Protein AF-A0A6A8MBP7-F1 (afdb_monomer_lite)

Foldseek 3Di:
DVVVVVVVVVVVVVVVVVVVVVVVVVVVVLVQQVVQLVCVVVDVDQWDADPNWIWGADPVRFIATPVVRDGDDND

Structure (mmCIF, N/CA/C/O backbone):
data_AF-A0A6A8MBP7-F1
#
_entry.id   AF-A0A6A8MBP7-F1
#
loop_
_atom_site.group_PDB
_atom_site.id
_atom_site.type_symbol
_atom_site.label_atom_id
_atom_site.label_alt_id
_atom_site.label_comp_id
_atom_site.label_asym_id
_atom_site.label_entity_id
_atom_site.label_seq_id
_atom_site.pdbx_PDB_ins_code
_atom_site.Cartn_x
_atom_site.Cartn_y
_atom_site.Cartn_z
_atom_site.occupancy
_atom_site.B_iso_or_equiv
_atom_site.auth_seq_id
_atom_site.auth_comp_id
_atom_site.auth_asym_id
_atom_site.auth_atom_id
_atom_site.pdbx_PDB_model_num
ATOM 1 N N . MET A 1 1 ? 31.454 -7.662 -35.534 1.00 47.91 1 MET A N 1
ATOM 2 C CA . MET A 1 1 ? 31.526 -6.613 -34.488 1.00 47.91 1 MET A CA 1
ATOM 3 C C . MET A 1 1 ? 30.238 -5.787 -34.346 1.00 47.91 1 MET A C 1
ATOM 5 O O . MET A 1 1 ? 29.975 -5.326 -33.248 1.00 47.91 1 MET A O 1
ATOM 9 N N . ALA A 1 2 ? 29.385 -5.661 -35.373 1.00 53.03 2 ALA A N 1
ATOM 10 C CA . ALA A 1 2 ? 28.126 -4.899 -35.286 1.00 53.03 2 ALA A CA 1
ATOM 11 C C . ALA A 1 2 ? 27.036 -5.510 -34.368 1.00 53.03 2 ALA A C 1
ATOM 13 O O . AL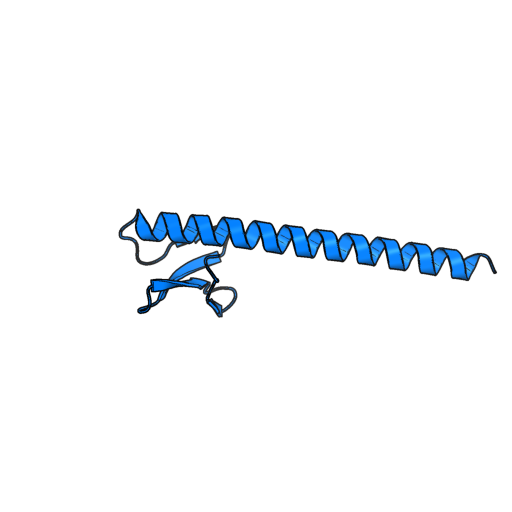A A 1 2 ? 26.259 -4.773 -33.770 1.00 53.03 2 ALA A O 1
ATOM 14 N N . LEU A 1 3 ? 26.993 -6.842 -34.210 1.00 57.53 3 LEU A N 1
ATOM 15 C CA . LEU A 1 3 ? 25.928 -7.518 -33.448 1.00 57.53 3 LEU A CA 1
ATOM 16 C C . LEU A 1 3 ? 25.973 -7.236 -31.932 1.00 57.53 3 LEU A C 1
ATOM 18 O O . LEU A 1 3 ? 24.935 -7.104 -31.295 1.00 57.53 3 LEU A O 1
ATOM 22 N N . ALA A 1 4 ? 27.172 -7.107 -31.354 1.00 57.25 4 ALA A N 1
ATOM 23 C CA . ALA A 1 4 ? 27.338 -6.878 -29.916 1.00 57.25 4 ALA A CA 1
ATOM 24 C C . ALA A 1 4 ? 26.873 -5.473 -29.488 1.00 57.25 4 ALA A C 1
ATOM 26 O O . ALA A 1 4 ? 26.322 -5.303 -28.405 1.00 57.25 4 ALA A O 1
ATOM 27 N N . ILE A 1 5 ? 27.043 -4.479 -30.365 1.00 61.22 5 ILE A N 1
ATOM 28 C CA . ILE A 1 5 ? 26.657 -3.084 -30.113 1.00 61.22 5 ILE A CA 1
ATOM 29 C C . ILE A 1 5 ? 25.126 -2.946 -30.096 1.00 61.22 5 ILE A C 1
ATOM 31 O O . ILE A 1 5 ? 24.579 -2.253 -29.239 1.00 61.22 5 ILE A O 1
ATOM 35 N N . ALA A 1 6 ? 24.424 -3.668 -30.976 1.00 60.31 6 ALA A N 1
ATOM 36 C CA . ALA A 1 6 ? 22.962 -3.687 -31.001 1.00 60.31 6 ALA A CA 1
ATOM 37 C C . ALA A 1 6 ? 22.362 -4.298 -29.720 1.00 60.31 6 ALA A C 1
ATOM 39 O O . ALA A 1 6 ? 21.401 -3.759 -29.173 1.00 60.31 6 ALA A O 1
ATOM 40 N N . CYS A 1 7 ? 22.959 -5.373 -29.189 1.00 60.66 7 CYS A N 1
ATOM 41 C CA . CYS A 1 7 ? 22.501 -5.991 -27.941 1.00 60.66 7 CYS A CA 1
ATOM 42 C C . CYS A 1 7 ? 22.652 -5.060 -26.727 1.00 60.66 7 CYS A C 1
ATOM 44 O O . CYS A 1 7 ? 21.756 -5.018 -25.890 1.00 60.66 7 CYS A O 1
ATOM 46 N N . ILE A 1 8 ? 23.738 -4.282 -26.645 1.00 63.47 8 ILE A N 1
ATOM 47 C CA . ILE A 1 8 ? 23.971 -3.326 -25.545 1.00 63.47 8 ILE A CA 1
ATOM 48 C C . ILE A 1 8 ? 23.001 -2.130 -25.626 1.00 63.47 8 ILE A C 1
ATOM 50 O O . ILE A 1 8 ? 22.498 -1.649 -24.608 1.00 63.47 8 ILE A O 1
ATOM 54 N N . ALA A 1 9 ? 22.681 -1.658 -26.833 1.00 58.88 9 ALA A N 1
ATOM 55 C CA . ALA A 1 9 ? 21.698 -0.589 -27.021 1.00 58.88 9 ALA A CA 1
ATOM 56 C C . ALA A 1 9 ? 20.267 -1.041 -26.655 1.00 58.88 9 ALA A C 1
ATOM 58 O O . ALA A 1 9 ? 19.491 -0.289 -26.060 1.00 58.88 9 ALA A O 1
ATOM 59 N N . LEU A 1 10 ? 19.917 -2.294 -26.956 1.00 60.34 10 LEU A N 1
ATOM 60 C CA . LEU A 1 10 ? 18.620 -2.867 -26.587 1.00 60.34 10 LEU A CA 1
ATOM 61 C C . LEU A 1 10 ? 18.495 -3.103 -25.076 1.00 60.34 10 LEU A C 1
ATOM 63 O O . LEU A 1 10 ? 17.444 -2.836 -24.500 1.00 60.34 10 LEU A O 1
ATOM 67 N N . THR A 1 11 ? 19.551 -3.554 -24.396 1.00 62.34 11 THR A N 1
ATOM 68 C CA . THR A 1 11 ? 19.486 -3.772 -22.941 1.00 62.34 11 THR A CA 1
ATOM 69 C C . THR A 1 11 ? 19.387 -2.466 -22.159 1.00 62.34 11 THR A C 1
ATOM 71 O O . THR A 1 11 ? 18.602 -2.379 -21.214 1.00 62.34 11 THR A O 1
ATOM 74 N N . THR A 1 12 ? 20.114 -1.429 -22.574 1.00 61.47 12 THR A N 1
ATOM 75 C CA . THR A 1 12 ? 20.084 -0.116 -21.907 1.00 61.47 12 THR A CA 1
ATOM 76 C C . THR A 1 12 ? 18.727 0.578 -22.043 1.00 61.47 12 THR A C 1
ATOM 78 O O . THR A 1 12 ? 18.200 1.093 -21.058 1.00 61.47 12 THR A O 1
ATOM 81 N N . THR A 1 13 ? 18.101 0.534 -23.221 1.00 60.00 13 THR A N 1
ATOM 82 C CA . THR A 1 13 ? 16.759 1.110 -23.432 1.00 60.00 13 THR A CA 1
ATOM 83 C C . THR A 1 13 ? 15.681 0.400 -22.605 1.00 60.00 13 THR A C 1
ATOM 85 O O . THR A 1 13 ? 14.855 1.063 -21.974 1.00 60.00 13 THR A O 1
ATOM 88 N N . VAL A 1 14 ? 15.728 -0.933 -22.508 1.00 62.50 14 VAL A N 1
ATOM 89 C CA . VAL A 1 14 ? 14.800 -1.713 -21.667 1.00 62.50 14 VAL A CA 1
ATOM 90 C C . VAL A 1 14 ? 14.974 -1.397 -20.175 1.00 62.50 14 VAL A C 1
ATOM 92 O O . VAL A 1 14 ? 13.980 -1.264 -19.458 1.00 62.50 14 VAL A O 1
ATOM 95 N N . GLN A 1 15 ? 16.212 -1.225 -19.701 1.00 59.91 15 GLN A N 1
ATOM 96 C CA . GLN A 1 15 ? 16.490 -0.860 -18.306 1.00 59.91 15 GLN A CA 1
ATOM 97 C C . GLN A 1 15 ? 15.996 0.548 -17.946 1.00 59.91 15 GLN A C 1
ATOM 99 O O . GLN A 1 15 ? 15.474 0.751 -16.853 1.00 59.91 15 GLN A O 1
ATOM 104 N N . ILE A 1 16 ? 16.112 1.520 -18.852 1.00 64.12 16 ILE A N 1
ATOM 105 C CA . ILE A 1 16 ? 15.625 2.884 -18.600 1.00 64.12 16 ILE A CA 1
ATOM 106 C C . ILE A 1 16 ? 14.094 2.894 -18.513 1.00 64.12 16 ILE A C 1
ATOM 108 O O . ILE A 1 16 ? 13.525 3.469 -17.585 1.00 64.12 16 ILE A O 1
ATOM 112 N N . CYS A 1 17 ? 13.408 2.201 -19.426 1.00 62.72 17 CYS A N 1
ATOM 113 C CA . CYS A 1 17 ? 11.949 2.112 -19.391 1.00 62.72 17 CYS A CA 1
ATOM 114 C C . CYS A 1 17 ? 11.427 1.408 -18.130 1.00 62.72 17 CYS A C 1
ATOM 116 O O . CYS A 1 17 ? 10.379 1.797 -17.611 1.00 62.72 17 CYS A O 1
ATOM 118 N N . SER A 1 18 ? 12.134 0.396 -17.615 1.00 62.62 18 SER A N 1
ATOM 119 C CA . SER A 1 18 ? 11.729 -0.278 -16.376 1.00 62.62 18 SER A CA 1
ATOM 120 C C . SER A 1 18 ? 11.878 0.631 -15.153 1.00 62.62 18 SER A C 1
ATOM 122 O O . SER A 1 18 ? 10.971 0.677 -14.323 1.00 62.62 18 SER A O 1
ATOM 124 N N . GLN A 1 19 ? 12.954 1.420 -15.079 1.00 65.06 19 GLN A N 1
ATOM 125 C CA . GLN A 1 19 ? 13.147 2.401 -14.009 1.00 65.06 19 GLN A CA 1
ATOM 126 C C . GLN A 1 19 ? 12.098 3.516 -14.054 1.00 65.06 19 GLN A C 1
ATOM 128 O O . GLN A 1 19 ? 11.542 3.862 -13.016 1.00 65.06 19 GLN A O 1
ATOM 133 N N . ILE A 1 20 ? 11.757 4.030 -15.242 1.00 66.12 20 ILE A N 1
ATOM 134 C CA . ILE A 1 20 ? 10.703 5.048 -15.394 1.00 66.12 20 ILE A CA 1
ATOM 135 C C . ILE A 1 20 ? 9.354 4.511 -14.904 1.00 66.12 20 ILE A C 1
ATOM 137 O O . ILE A 1 20 ? 8.659 5.196 -14.156 1.00 66.12 20 ILE A O 1
ATOM 141 N N . ARG A 1 21 ? 8.996 3.269 -15.259 1.00 63.06 21 ARG A N 1
ATOM 142 C CA . ARG A 1 21 ? 7.765 2.636 -14.756 1.00 63.06 21 ARG A CA 1
ATOM 143 C C . ARG A 1 21 ? 7.781 2.469 -13.239 1.00 63.06 21 ARG A C 1
ATOM 145 O O . ARG A 1 21 ? 6.766 2.730 -12.603 1.00 63.06 21 ARG A O 1
ATOM 152 N N . ALA A 1 22 ? 8.913 2.069 -12.663 1.00 65.88 22 ALA A N 1
ATOM 153 C CA . ALA A 1 22 ? 9.051 1.937 -11.215 1.00 65.88 22 ALA A CA 1
ATOM 154 C C . ALA A 1 22 ? 8.887 3.289 -10.496 1.00 65.88 22 ALA A C 1
ATOM 156 O O . ALA A 1 22 ? 8.223 3.358 -9.463 1.00 65.88 22 ALA A O 1
ATOM 157 N N . ILE A 1 23 ? 9.432 4.371 -11.063 1.00 65.38 23 ILE A N 1
ATOM 158 C CA . ILE A 1 23 ? 9.273 5.732 -10.530 1.00 65.38 23 ILE A CA 1
ATOM 159 C C . ILE A 1 23 ? 7.807 6.173 -10.609 1.00 65.38 23 ILE A C 1
ATOM 161 O O . ILE A 1 23 ? 7.250 6.601 -9.602 1.00 65.38 23 ILE A O 1
ATOM 165 N N . GLN A 1 24 ? 7.156 5.998 -11.763 1.00 68.06 24 GLN A N 1
ATOM 166 C CA . GLN A 1 24 ? 5.742 6.348 -11.938 1.00 68.06 24 GLN A CA 1
ATOM 167 C C . GLN A 1 24 ? 4.827 5.565 -10.988 1.00 68.06 24 GLN A C 1
ATOM 169 O O . GLN A 1 24 ? 3.911 6.135 -10.402 1.00 68.06 24 GLN A O 1
ATOM 174 N N . GLN A 1 25 ? 5.092 4.271 -10.787 1.00 72.94 25 GLN A N 1
ATOM 175 C CA . GLN A 1 25 ? 4.355 3.457 -9.817 1.00 72.94 25 GLN A CA 1
ATOM 176 C C . GLN A 1 25 ? 4.558 3.950 -8.381 1.00 72.94 25 GLN A C 1
ATOM 178 O O . GLN A 1 25 ? 3.598 4.001 -7.615 1.00 72.94 25 GLN A O 1
ATOM 183 N N . ALA A 1 26 ? 5.776 4.354 -8.014 1.00 73.38 26 ALA A N 1
ATOM 184 C CA . ALA A 1 26 ? 6.051 4.898 -6.688 1.00 73.38 26 ALA A CA 1
ATOM 185 C C . ALA A 1 26 ? 5.347 6.246 -6.449 1.00 73.38 26 ALA A C 1
ATOM 187 O O . ALA A 1 26 ? 4.879 6.499 -5.339 1.00 73.38 26 ALA A O 1
ATOM 188 N N . GLU A 1 27 ? 5.253 7.106 -7.465 1.00 76.00 27 GLU A N 1
ATOM 189 C CA . GLU A 1 27 ? 4.521 8.375 -7.377 1.00 76.00 27 GLU A CA 1
ATOM 190 C C . GLU A 1 27 ? 3.009 8.165 -7.271 1.00 76.00 27 GLU A C 1
ATOM 192 O O . GLU A 1 27 ? 2.383 8.745 -6.382 1.00 76.00 27 GLU A O 1
ATOM 197 N N . ALA A 1 28 ? 2.438 7.291 -8.105 1.00 78.25 28 ALA A N 1
ATOM 198 C CA . ALA A 1 28 ? 1.025 6.928 -8.027 1.00 78.25 28 ALA A CA 1
ATOM 199 C C . ALA A 1 28 ? 0.672 6.372 -6.637 1.00 78.25 28 ALA A C 1
ATOM 201 O O . ALA A 1 28 ? -0.269 6.841 -6.003 1.00 78.25 28 ALA A O 1
ATOM 202 N N . TYR A 1 29 ? 1.509 5.479 -6.100 1.00 81.56 29 TYR A N 1
ATOM 203 C CA . TYR A 1 29 ? 1.323 4.926 -4.759 1.00 81.56 29 TYR A CA 1
ATOM 204 C C . TYR A 1 29 ? 1.347 6.000 -3.660 1.00 81.56 29 TYR A C 1
ATOM 206 O O . TYR A 1 29 ? 0.572 5.943 -2.707 1.00 81.56 29 TYR A O 1
ATOM 214 N N . ARG A 1 30 ? 2.213 7.017 -3.775 1.00 82.88 30 ARG A N 1
ATOM 215 C CA . ARG A 1 30 ? 2.227 8.145 -2.826 1.00 82.88 30 ARG A CA 1
ATOM 216 C C . ARG A 1 30 ? 0.947 8.973 -2.905 1.00 82.88 30 ARG A C 1
ATOM 218 O O . ARG A 1 30 ? 0.424 9.353 -1.858 1.00 82.88 30 ARG A O 1
ATOM 225 N N . ALA A 1 31 ? 0.453 9.241 -4.112 1.00 85.44 31 ALA A N 1
ATOM 226 C CA . ALA A 1 31 ? -0.793 9.975 -4.310 1.00 85.44 31 ALA A CA 1
ATOM 227 C C . ALA A 1 31 ? -1.991 9.211 -3.723 1.00 85.44 31 ALA A C 1
ATOM 229 O O . ALA A 1 31 ? -2.792 9.799 -2.996 1.00 85.44 31 ALA A O 1
ATOM 230 N N . ASP A 1 32 ? -2.054 7.897 -3.949 1.00 88.19 32 ASP A N 1
ATOM 231 C CA . ASP A 1 32 ? -3.107 7.031 -3.414 1.00 88.19 32 ASP A CA 1
ATOM 232 C C . ASP A 1 32 ? -3.094 6.994 -1.883 1.00 88.19 32 ASP A C 1
ATOM 234 O O . ASP A 1 32 ? -4.138 7.143 -1.248 1.00 88.19 32 ASP A O 1
ATOM 238 N N . ASN A 1 33 ? -1.910 6.905 -1.269 1.00 86.38 33 ASN A N 1
ATOM 239 C CA . ASN A 1 33 ? -1.766 6.960 0.187 1.00 86.38 33 ASN A CA 1
ATOM 240 C C . ASN A 1 33 ? -2.236 8.302 0.769 1.00 86.38 33 ASN A C 1
ATOM 242 O O . ASN A 1 33 ? -2.913 8.338 1.800 1.00 86.38 33 ASN A O 1
ATOM 246 N N . ALA A 1 34 ? -1.886 9.417 0.121 1.00 87.69 34 ALA A N 1
ATOM 247 C CA . ALA A 1 34 ? -2.316 10.743 0.554 1.00 87.69 34 ALA A CA 1
ATOM 248 C C . ALA A 1 34 ? -3.842 10.888 0.459 1.00 87.69 34 ALA A C 1
ATOM 250 O O . ALA A 1 34 ? -4.478 11.364 1.405 1.00 87.69 34 ALA A O 1
ATOM 251 N N . LEU A 1 35 ? -4.434 10.415 -0.642 1.00 89.69 35 LEU A N 1
ATOM 252 C CA . LEU A 1 35 ? -5.879 10.412 -0.844 1.00 89.69 35 LEU A CA 1
ATOM 253 C C . LEU A 1 35 ? -6.585 9.541 0.202 1.00 89.69 35 LEU A C 1
ATOM 255 O O . LEU A 1 35 ? -7.521 10.007 0.848 1.00 89.69 35 LEU A O 1
ATOM 259 N N . ALA A 1 36 ? -6.107 8.317 0.429 1.00 91.00 36 ALA A N 1
ATOM 260 C CA . ALA A 1 36 ? -6.673 7.406 1.416 1.00 91.00 36 ALA A CA 1
ATOM 261 C C . ALA A 1 36 ? -6.612 7.986 2.838 1.00 91.00 36 ALA A C 1
ATOM 263 O O . ALA A 1 36 ? -7.605 7.955 3.563 1.00 91.00 36 ALA A O 1
ATOM 264 N N . SER A 1 37 ? -5.479 8.583 3.223 1.00 89.44 37 SER A N 1
ATOM 265 C CA . SER A 1 37 ? -5.315 9.254 4.521 1.00 89.44 37 SER A CA 1
ATOM 266 C C . SER A 1 37 ? -6.269 10.437 4.685 1.00 89.44 37 SER A C 1
ATOM 268 O O . SER A 1 37 ? -6.879 10.604 5.741 1.00 89.44 37 SER A O 1
ATOM 270 N N . TYR A 1 38 ? -6.442 11.244 3.635 1.00 90.12 38 TYR A N 1
ATOM 271 C CA . TYR A 1 38 ? -7.408 12.338 3.642 1.00 90.12 38 TYR A CA 1
ATOM 272 C C . TYR A 1 38 ? -8.842 11.813 3.791 1.00 90.12 38 TYR A C 1
ATOM 274 O O . TYR A 1 38 ? -9.569 12.269 4.672 1.00 90.12 38 TYR A O 1
ATOM 282 N N . MET A 1 39 ? -9.235 10.815 2.995 1.00 90.31 39 MET A N 1
ATOM 283 C CA . MET A 1 39 ? -10.576 10.233 3.050 1.00 90.31 39 MET A CA 1
ATOM 284 C C . MET A 1 39 ? -10.873 9.598 4.411 1.00 90.31 39 MET A C 1
ATOM 286 O O . MET A 1 39 ? -11.936 9.859 4.960 1.00 90.31 39 MET A O 1
ATOM 290 N N . LEU A 1 40 ? -9.942 8.846 5.004 1.00 90.31 40 LEU A N 1
ATOM 291 C CA . LEU A 1 40 ? -10.105 8.238 6.336 1.00 90.31 40 LEU A CA 1
ATOM 292 C C . LEU A 1 40 ? -10.206 9.266 7.471 1.00 90.31 40 LEU A C 1
ATOM 294 O O . LEU A 1 40 ? -10.772 8.972 8.515 1.00 90.31 40 LEU A O 1
ATOM 298 N N . LYS A 1 41 ? -9.647 10.469 7.296 1.00 86.94 41 LYS A N 1
ATOM 299 C CA . LYS A 1 41 ? -9.772 11.559 8.280 1.00 86.94 41 LYS A CA 1
ATOM 300 C C . LYS A 1 41 ? -11.061 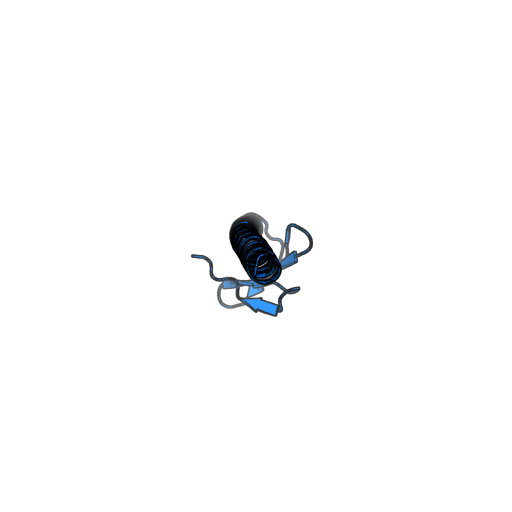12.359 8.111 1.00 86.94 41 LYS A C 1
ATOM 302 O O . LYS A 1 41 ? -11.578 12.885 9.092 1.00 86.94 41 LYS A O 1
ATOM 307 N N . GLN A 1 42 ? -11.544 12.493 6.878 1.00 89.69 42 GLN A N 1
ATOM 308 C CA . GLN A 1 42 ? -12.769 13.236 6.565 1.00 89.69 42 GLN A CA 1
ATOM 309 C C . GLN A 1 42 ? -14.028 12.394 6.765 1.00 89.69 42 GLN A C 1
ATOM 311 O O . GLN A 1 42 ? -15.070 12.900 7.177 1.00 89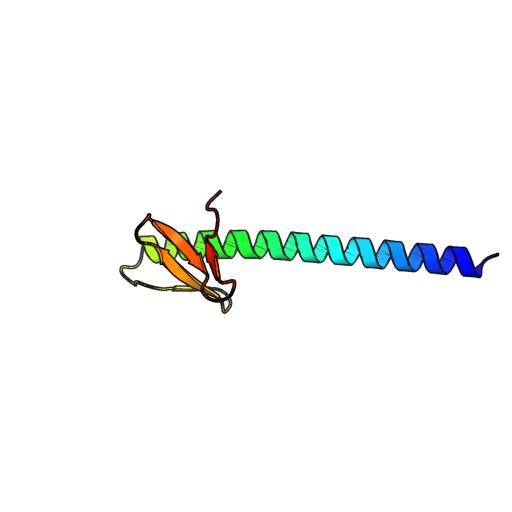.69 42 GLN A O 1
ATOM 316 N N . THR A 1 43 ? -13.936 11.102 6.471 1.00 81.75 43 THR A N 1
ATOM 317 C CA . THR A 1 43 ? -15.022 10.147 6.666 1.00 81.75 43 THR A CA 1
ATOM 318 C C . THR A 1 43 ? -14.867 9.471 8.024 1.00 81.75 43 THR A C 1
ATOM 320 O O . THR A 1 43 ? -13.761 9.260 8.503 1.00 81.75 43 THR A O 1
ATOM 323 N N . LYS A 1 44 ? -15.981 9.113 8.670 1.00 80.69 44 LYS A N 1
ATOM 324 C CA . LYS A 1 44 ? -15.962 8.263 9.877 1.00 80.69 44 LYS A CA 1
ATOM 325 C C . LYS A 1 44 ? -15.864 6.772 9.528 1.00 80.69 44 LYS A C 1
ATOM 327 O O . LYS A 1 44 ? -16.138 5.927 10.376 1.00 80.69 44 LYS A O 1
ATOM 332 N N . GLU A 1 45 ? -15.530 6.464 8.278 1.00 87.31 45 GLU A N 1
ATOM 333 C CA . GLU A 1 45 ? -15.425 5.098 7.792 1.00 87.31 45 GLU A CA 1
ATOM 334 C C . GLU A 1 45 ? -14.107 4.478 8.271 1.00 87.31 45 GLU A C 1
ATOM 336 O O . GLU A 1 45 ? -13.059 5.124 8.215 1.00 87.31 45 GLU A O 1
ATOM 341 N N . PRO A 1 46 ? -14.122 3.218 8.731 1.00 87.31 46 PRO A N 1
ATOM 342 C CA . PRO A 1 46 ? -12.922 2.553 9.233 1.00 87.31 46 PRO A CA 1
ATOM 343 C C . PRO A 1 46 ? -11.935 2.175 8.118 1.00 87.31 46 PRO A C 1
ATOM 345 O O . PRO A 1 46 ? -10.760 1.929 8.390 1.00 87.31 46 PRO A O 1
ATOM 348 N N . THR A 1 47 ? -12.407 2.101 6.871 1.00 91.56 47 THR A N 1
ATOM 349 C CA . THR A 1 47 ? -11.639 1.656 5.703 1.00 91.56 47 THR A CA 1
AT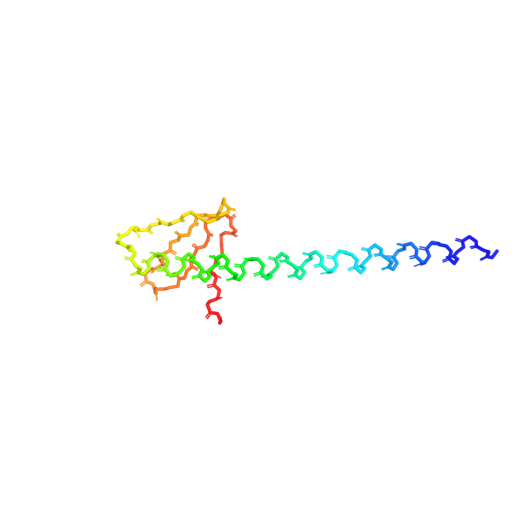OM 350 C C . THR A 1 47 ? -12.036 2.447 4.464 1.00 91.56 47 THR A C 1
ATOM 352 O O . THR A 1 47 ? -13.215 2.744 4.283 1.00 91.56 47 THR A O 1
ATOM 355 N N . VAL A 1 48 ? -11.090 2.689 3.557 1.00 92.50 48 VAL A N 1
ATOM 356 C CA . VAL A 1 48 ? -11.349 3.284 2.234 1.00 92.50 48 VAL A CA 1
ATOM 357 C C . VAL A 1 48 ? -10.681 2.462 1.139 1.00 92.50 48 VAL A C 1
ATOM 359 O O . VAL A 1 48 ? -9.703 1.759 1.392 1.00 92.50 48 VAL A O 1
ATOM 362 N N . ILE A 1 49 ? -11.213 2.538 -0.080 1.00 91.75 49 ILE A N 1
ATOM 363 C CA . ILE A 1 49 ? -10.653 1.858 -1.251 1.00 91.75 49 ILE A CA 1
ATOM 364 C C . ILE A 1 49 ? -10.205 2.915 -2.258 1.00 91.75 49 ILE A C 1
ATOM 366 O O . ILE A 1 49 ? -11.007 3.757 -2.657 1.00 91.75 49 ILE A O 1
ATOM 370 N N . VAL A 1 50 ? -8.941 2.855 -2.674 1.00 89.25 50 VAL A N 1
ATOM 371 C CA . VAL A 1 50 ? -8.351 3.723 -3.704 1.00 89.25 50 VAL A CA 1
ATOM 372 C C . VAL A 1 50 ? -7.623 2.836 -4.710 1.00 89.25 50 VAL A C 1
ATOM 374 O O . VAL A 1 50 ? -6.799 2.028 -4.303 1.00 89.25 50 VAL A O 1
ATOM 377 N N . HIS A 1 51 ? -7.957 2.944 -6.001 1.00 84.50 51 HIS A N 1
ATOM 378 C CA . HIS A 1 51 ? -7.331 2.194 -7.108 1.00 84.50 51 HIS A CA 1
ATOM 379 C C . HIS A 1 51 ? -7.059 0.700 -6.806 1.00 84.50 51 HIS A C 1
ATOM 381 O O . HIS A 1 51 ? -5.966 0.190 -7.034 1.00 84.50 51 HIS A O 1
ATOM 387 N N . ASP A 1 52 ? -8.061 -0.012 -6.278 1.00 85.75 52 ASP A N 1
ATOM 388 C CA . ASP A 1 52 ? -8.000 -1.428 -5.862 1.00 85.75 52 ASP A CA 1
ATOM 389 C C . ASP A 1 52 ? -7.099 -1.749 -4.657 1.00 85.75 52 ASP A C 1
ATOM 391 O O . ASP A 1 52 ? -6.772 -2.917 -4.425 1.00 85.75 52 ASP A O 1
ATOM 395 N N . HIS A 1 53 ? -6.687 -0.750 -3.883 1.00 86.19 53 HIS A N 1
ATOM 396 C CA . HIS A 1 53 ? -6.023 -0.911 -2.593 1.00 86.19 53 HIS A CA 1
ATOM 397 C C . HIS A 1 53 ? -6.989 -0.535 -1.473 1.00 86.19 53 HIS A C 1
ATOM 399 O O . HIS A 1 53 ? -7.681 0.482 -1.546 1.00 86.19 53 HIS A O 1
ATOM 405 N N . ARG A 1 54 ? -7.060 -1.377 -0.438 1.00 91.12 54 ARG A N 1
ATOM 406 C CA . ARG A 1 54 ? -7.868 -1.109 0.752 1.00 91.12 54 ARG A CA 1
ATOM 407 C C . ARG A 1 54 ? -6.963 -0.595 1.856 1.00 91.12 54 ARG A C 1
ATOM 409 O O . ARG A 1 54 ? -6.034 -1.286 2.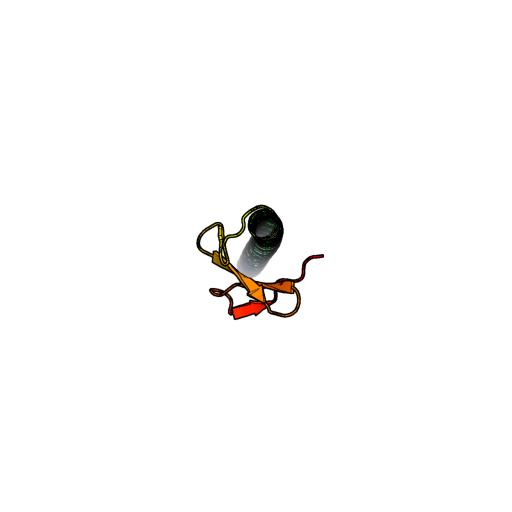270 1.00 91.12 54 ARG A O 1
ATOM 416 N N . TYR A 1 55 ? -7.302 0.584 2.352 1.00 91.75 55 TYR A N 1
ATOM 417 C CA . TYR A 1 55 ? -6.555 1.276 3.382 1.00 91.75 55 TYR A CA 1
ATOM 418 C C . TYR A 1 55 ? -7.361 1.398 4.668 1.00 91.75 55 TYR A C 1
ATOM 420 O O . TYR A 1 55 ? -8.576 1.605 4.630 1.00 91.75 55 TYR A O 1
ATOM 428 N N . HIS A 1 56 ? -6.671 1.340 5.802 1.00 92.38 56 HIS A N 1
ATOM 429 C CA . HIS A 1 56 ? -7.223 1.682 7.110 1.00 92.38 56 HIS A CA 1
ATOM 430 C C . HIS A 1 56 ? -6.170 2.350 7.992 1.00 92.38 56 HIS A C 1
ATOM 432 O O . HIS A 1 56 ? -4.969 2.255 7.733 1.00 92.38 56 HIS A O 1
ATOM 438 N N . LEU A 1 57 ? -6.617 3.028 9.049 1.00 90.06 57 LEU A N 1
ATOM 439 C CA . LEU A 1 57 ? -5.718 3.554 10.072 1.00 90.06 57 LEU A CA 1
ATOM 440 C C . LEU A 1 57 ? -5.466 2.483 11.132 1.00 90.06 57 LEU A C 1
ATOM 442 O O . LEU A 1 57 ? -6.393 1.878 11.671 1.00 90.06 57 LEU A O 1
ATOM 446 N N . THR A 1 58 ? -4.197 2.251 11.443 1.00 88.50 58 THR A N 1
ATOM 447 C CA . THR A 1 58 ? -3.809 1.420 12.584 1.00 88.50 58 THR A CA 1
ATOM 448 C C . THR A 1 58 ? -4.150 2.124 13.902 1.00 88.50 58 THR A C 1
ATOM 450 O O . THR A 1 58 ? -4.429 3.323 13.938 1.00 88.50 58 THR A O 1
ATOM 453 N N . LYS A 1 59 ? -4.049 1.405 15.028 1.00 85.81 59 LYS A N 1
ATOM 454 C CA . LYS A 1 59 ? -4.223 1.993 16.372 1.00 85.81 59 LYS A CA 1
ATOM 455 C C . LYS A 1 59 ? -3.258 3.152 16.662 1.00 85.81 59 LYS A C 1
ATOM 457 O O . LYS A 1 59 ? -3.563 3.982 17.511 1.00 85.81 59 LYS A O 1
ATOM 462 N N . ASN A 1 60 ? -2.130 3.209 15.954 1.00 84.38 60 ASN A N 1
ATOM 463 C CA . ASN A 1 60 ? -1.123 4.258 16.094 1.00 84.38 60 ASN A CA 1
ATOM 464 C C . ASN A 1 60 ? -1.401 5.477 15.194 1.00 84.38 60 ASN A C 1
ATOM 466 O O . ASN A 1 60 ? -0.685 6.467 15.276 1.00 84.38 60 ASN A O 1
ATOM 470 N N . GLY A 1 61 ? -2.432 5.421 14.341 1.00 81.38 61 GLY A N 1
ATOM 471 C CA . GLY A 1 61 ? -2.753 6.472 13.373 1.00 81.38 61 GLY A CA 1
ATOM 472 C C . GLY A 1 61 ? -1.981 6.375 12.053 1.00 81.38 61 GLY A C 1
ATOM 473 O O . GLY A 1 61 ? -2.181 7.217 11.178 1.00 81.38 61 GLY A O 1
ATOM 474 N N . ASP A 1 62 ? -1.137 5.353 11.885 1.00 86.69 62 ASP A N 1
ATOM 475 C CA . ASP A 1 62 ? -0.438 5.091 10.627 1.00 86.69 62 ASP A CA 1
ATOM 476 C C . ASP A 1 62 ? -1.385 4.490 9.583 1.00 86.69 62 ASP A C 1
ATOM 478 O O . ASP A 1 62 ? -2.267 3.696 9.926 1.00 86.69 62 ASP A O 1
ATOM 482 N N . LEU A 1 63 ? -1.178 4.829 8.310 1.00 89.12 63 LEU A N 1
ATOM 483 C CA . LEU A 1 63 ? -1.942 4.278 7.193 1.00 89.12 63 LEU A CA 1
ATOM 484 C C . LEU A 1 63 ? -1.419 2.881 6.839 1.00 89.12 63 LEU A C 1
ATOM 486 O O . LEU A 1 63 ? -0.231 2.716 6.568 1.00 89.12 63 LEU A O 1
ATOM 490 N N . TYR A 1 64 ? -2.296 1.884 6.811 1.00 89.50 64 TYR A N 1
ATOM 491 C CA . TYR A 1 64 ? -1.968 0.515 6.422 1.00 89.50 64 TYR A CA 1
ATOM 492 C C . TYR A 1 64 ? -2.679 0.139 5.127 1.00 89.50 64 TYR A C 1
ATOM 494 O O . TYR A 1 64 ? -3.881 0.370 5.001 1.00 89.50 64 TYR A O 1
ATOM 502 N N . ASP A 1 65 ? -1.944 -0.463 4.195 1.00 91.44 65 ASP A N 1
ATOM 503 C CA . ASP A 1 65 ? -2.477 -1.043 2.961 1.00 91.44 65 ASP A CA 1
ATOM 504 C C . ASP A 1 65 ? -2.581 -2.570 3.094 1.00 91.44 65 ASP A C 1
ATOM 506 O O . ASP A 1 65 ? -1.578 -3.274 3.250 1.00 91.44 65 ASP A O 1
ATOM 510 N N . GLU A 1 66 ? -3.800 -3.104 2.994 1.00 87.25 66 GLU A N 1
ATOM 511 C CA . GLU A 1 66 ? -4.053 -4.546 3.091 1.00 87.25 66 GLU A CA 1
ATOM 512 C C . GLU A 1 66 ? -3.480 -5.349 1.921 1.00 87.25 66 GLU A C 1
ATOM 514 O O . GLU A 1 66 ? -3.120 -6.517 2.088 1.00 87.25 66 GLU A O 1
ATOM 519 N N . LYS A 1 67 ? -3.382 -4.747 0.733 1.00 87.31 67 LYS A N 1
ATOM 520 C CA . LYS A 1 67 ? -2.969 -5.450 -0.485 1.00 87.31 67 LYS A CA 1
ATOM 521 C C . LYS A 1 67 ? -1.466 -5.677 -0.511 1.00 87.31 67 LYS A C 1
ATOM 523 O O . LYS A 1 67 ? -1.011 -6.765 -0.861 1.00 87.31 67 LYS A O 1
ATOM 528 N N . THR A 1 68 ? -0.698 -4.670 -0.108 1.00 84.19 68 THR A N 1
ATOM 529 C CA . THR A 1 68 ? 0.766 -4.758 -0.003 1.00 84.19 68 THR A CA 1
ATOM 530 C C . THR A 1 68 ? 1.234 -5.253 1.365 1.00 84.19 68 THR A C 1
ATOM 532 O O . THR A 1 68 ? 2.390 -5.654 1.501 1.00 84.19 68 THR A O 1
ATOM 535 N N . LYS A 1 69 ? 0.335 -5.292 2.362 1.00 84.69 69 LYS A N 1
ATOM 536 C CA . LYS A 1 69 ? 0.607 -5.651 3.763 1.00 84.69 69 LYS A CA 1
ATOM 537 C C . LYS A 1 69 ? 1.679 -4.772 4.407 1.00 84.69 69 LYS A C 1
ATOM 539 O O . LYS A 1 69 ? 2.481 -5.256 5.208 1.00 84.69 69 LYS A O 1
ATOM 544 N N . GLN A 1 70 ? 1.712 -3.493 4.052 1.00 85.00 70 GLN A N 1
ATOM 545 C CA . GLN A 1 70 ? 2.729 -2.553 4.515 1.00 85.00 70 GLN A CA 1
ATOM 546 C C . GLN A 1 70 ? 2.106 -1.309 5.141 1.00 85.00 70 GLN A C 1
ATOM 548 O O . GLN A 1 70 ? 1.014 -0.875 4.778 1.00 85.00 70 GLN A O 1
ATOM 553 N N . ILE A 1 71 ? 2.839 -0.734 6.098 1.00 84.38 71 ILE A N 1
ATOM 554 C CA . ILE A 1 71 ? 2.549 0.600 6.617 1.00 84.38 71 ILE A CA 1
ATOM 555 C C . ILE A 1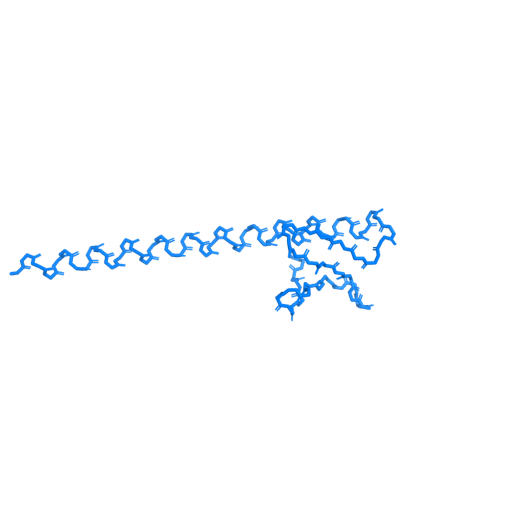 71 ? 3.050 1.609 5.587 1.00 84.38 71 ILE A C 1
ATOM 557 O O . ILE A 1 71 ? 4.228 1.608 5.221 1.00 84.38 71 ILE A O 1
ATOM 561 N N . CYS A 1 72 ? 2.152 2.466 5.123 1.00 80.94 72 CYS A N 1
ATOM 562 C CA . CYS A 1 72 ? 2.451 3.505 4.159 1.00 80.94 72 CYS A CA 1
ATOM 563 C C . CYS A 1 72 ? 3.038 4.723 4.880 1.00 80.94 72 CYS A C 1
ATOM 565 O O . CYS A 1 72 ? 2.335 5.354 5.675 1.00 80.94 72 CYS A O 1
ATOM 567 N N . PRO A 1 73 ? 4.297 5.105 4.607 1.00 67.69 73 PRO A N 1
ATOM 568 C CA . PRO A 1 73 ? 4.856 6.318 5.176 1.00 67.69 73 PRO A CA 1
ATOM 569 C C . PRO A 1 73 ? 4.133 7.534 4.588 1.00 67.69 73 PRO A C 1
ATOM 571 O O . PRO A 1 73 ? 4.199 7.789 3.385 1.00 67.69 73 PRO A O 1
ATOM 574 N N . LEU A 1 74 ? 3.459 8.296 5.448 1.00 62.09 74 LEU A N 1
ATOM 575 C CA . LEU A 1 74 ? 2.961 9.630 5.124 1.00 62.09 74 LEU A CA 1
ATOM 576 C C . LEU A 1 74 ? 4.161 10.585 5.207 1.00 62.09 74 LEU A C 1
ATOM 578 O O . LEU A 1 74 ? 4.491 11.067 6.288 1.00 62.09 74 LEU A O 1
ATOM 582 N N . LYS A 1 75 ? 4.881 10.760 4.095 1.00 52.31 75 LYS A N 1
ATOM 583 C CA . LYS A 1 75 ? 5.928 11.784 3.960 1.00 52.31 75 LYS A CA 1
ATOM 584 C C . LYS A 1 75 ? 5.362 13.055 3.355 1.00 52.31 75 LYS A C 1
ATOM 586 O O . LYS A 1 75 ? 4.573 12.923 2.395 1.00 52.31 75 LYS A O 1
#

Sequence (75 aa):
MALAIACIALTTTVQICSQIRAIQQAEAYRADNALASYMLKQTKEPTVIVHDHRYHLTKNGDLYDEKTKQICPLK

pLDDT: mean 77.29, std 12.93, range [47.91, 92.5]

Organism: NCBI:txid2012477

Radius of gyration: 18.91 Å; chains: 1; bounding box: 48×21×52 Å

Secondary structure (DSSP, 8-state):
-HHHHHHHHHHHHHHHHHHHHHHHHHHHHHHHHHHHHHHHHHS--SEEEETTEEEEE-TTS-EEETTTTEEEP--